Protein AF-A0A389MIM9-F1 (afdb_monomer_lite)

Radius of gyration: 27.62 Å; chains: 1; bounding box: 98×42×46 Å

Structure (mmCIF, N/CA/C/O backbone):
data_AF-A0A389MIM9-F1
#
_entry.id   AF-A0A389MIM9-F1
#
loop_
_atom_site.group_PDB
_atom_site.id
_atom_site.type_symbol
_atom_site.label_atom_id
_atom_site.label_alt_id
_atom_site.label_comp_id
_atom_site.label_asym_id
_atom_site.label_entity_id
_atom_site.label_seq_id
_atom_site.pdbx_PDB_ins_code
_atom_site.Cartn_x
_atom_site.Cartn_y
_atom_site.Cartn_z
_atom_site.occupancy
_atom_site.B_iso_or_equiv
_atom_site.auth_seq_id
_atom_site.auth_comp_id
_atom_site.auth_asym_id
_atom_site.auth_atom_id
_atom_site.pdbx_PDB_model_num
ATOM 1 N N . MET A 1 1 ? -67.531 15.150 22.152 1.00 43.22 1 MET A N 1
ATOM 2 C CA . MET A 1 1 ? -66.129 14.840 22.525 1.00 43.22 1 MET A CA 1
ATOM 3 C C . MET A 1 1 ? -65.255 16.032 22.121 1.00 43.22 1 MET A C 1
ATOM 5 O O . MET A 1 1 ? -65.350 16.446 20.981 1.00 43.22 1 MET A O 1
ATOM 9 N N . ARG A 1 2 ? -64.751 16.816 23.093 1.00 49.06 2 ARG A N 1
ATOM 10 C CA . ARG A 1 2 ? -63.313 17.095 23.369 1.00 49.06 2 ARG A CA 1
ATOM 11 C C . ARG A 1 2 ? -62.490 17.463 22.113 1.00 49.06 2 ARG A C 1
ATOM 13 O O . ARG A 1 2 ? -62.348 16.626 21.241 1.00 49.06 2 ARG A O 1
ATOM 20 N N . ARG A 1 3 ? -62.088 18.744 21.978 1.00 48.28 3 ARG A N 1
ATOM 21 C CA . ARG A 1 3 ? -60.714 19.283 22.228 1.00 48.28 3 ARG A CA 1
ATOM 22 C C . ARG A 1 3 ? -59.686 18.731 21.228 1.00 48.28 3 ARG A C 1
ATOM 24 O O . ARG A 1 3 ? -59.613 17.530 21.079 1.00 48.28 3 ARG A O 1
ATOM 31 N N . SER A 1 4 ? -58.790 19.464 20.581 1.00 47.66 4 SER A N 1
ATOM 32 C CA . SER A 1 4 ? -58.301 20.848 20.605 1.00 47.66 4 SER A CA 1
ATOM 33 C C . SER A 1 4 ? -57.369 20.933 19.375 1.00 47.66 4 SER A C 1
ATOM 35 O O . SER A 1 4 ? -56.770 19.927 19.020 1.00 47.66 4 SER A O 1
ATOM 37 N N . ARG A 1 5 ? -57.382 22.015 18.587 1.00 58.19 5 ARG A N 1
ATOM 38 C CA . ARG A 1 5 ? -56.351 23.079 18.547 1.00 58.19 5 ARG A CA 1
ATOM 39 C C . ARG A 1 5 ? -54.903 22.573 18.372 1.00 58.19 5 ARG A C 1
ATOM 41 O O . ARG A 1 5 ? -54.497 21.695 19.119 1.00 58.19 5 ARG A O 1
ATOM 48 N N . ILE A 1 6 ? -54.137 23.345 17.58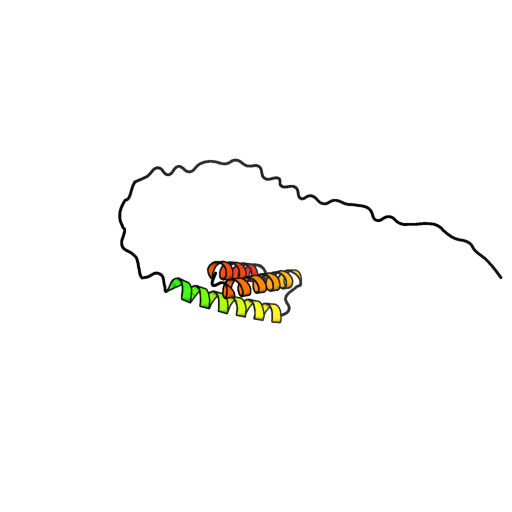3 1.00 56.41 6 ILE A N 1
ATOM 49 C CA . ILE A 1 6 ? -52.663 23.546 17.595 1.00 56.41 6 ILE A CA 1
ATOM 50 C C . ILE A 1 6 ? -51.951 22.819 16.438 1.00 56.41 6 ILE A C 1
ATOM 52 O O . ILE A 1 6 ? -52.181 21.639 16.249 1.00 56.41 6 ILE A O 1
ATOM 56 N N . GLU A 1 7 ? -51.049 23.397 15.640 1.00 49.69 7 GLU A N 1
ATOM 57 C CA . GLU A 1 7 ? -50.617 24.772 15.353 1.00 49.69 7 GLU A CA 1
ATOM 58 C C . GLU A 1 7 ? -49.694 24.740 14.110 1.00 49.69 7 GLU A C 1
ATOM 60 O O . GLU A 1 7 ? -49.066 23.729 13.820 1.00 49.69 7 GLU A O 1
ATOM 65 N N . ARG A 1 8 ? -49.629 25.886 13.418 1.00 51.69 8 ARG A N 1
ATOM 66 C CA . ARG A 1 8 ? -48.435 26.567 12.871 1.00 51.69 8 ARG A CA 1
ATOM 67 C C . ARG A 1 8 ? -47.317 25.761 12.171 1.00 51.69 8 ARG A C 1
ATOM 69 O O . ARG A 1 8 ? -46.493 25.143 12.823 1.00 51.69 8 ARG A O 1
ATOM 76 N N . ALA A 1 9 ? -47.206 26.031 10.864 1.00 51.19 9 ALA A N 1
ATOM 77 C CA . ALA A 1 9 ? -46.134 26.825 10.221 1.00 51.19 9 ALA A CA 1
ATOM 78 C C . ALA A 1 9 ? -44.663 26.295 10.217 1.00 51.19 9 ALA A C 1
ATOM 80 O O . ALA A 1 9 ? -44.292 25.434 11.003 1.00 51.19 9 ALA A O 1
ATOM 81 N N . PRO A 1 10 ? -43.828 26.780 9.269 1.00 56.22 10 PRO A N 1
ATOM 82 C CA . PRO A 1 10 ? -42.749 26.028 8.623 1.00 56.22 10 PRO A CA 1
ATOM 83 C C . PRO A 1 10 ? -41.376 26.212 9.283 1.00 56.22 10 PRO A C 1
ATOM 85 O O . PRO A 1 10 ? -41.140 27.190 9.989 1.00 56.22 10 PRO A O 1
ATOM 88 N N . ALA A 1 11 ? -40.429 25.335 8.944 1.00 55.56 11 ALA A N 1
ATOM 89 C CA . ALA A 1 11 ? -39.011 25.549 9.215 1.00 55.56 11 ALA A CA 1
ATOM 90 C C . ALA A 1 11 ? -38.218 25.739 7.902 1.00 55.56 11 ALA A C 1
ATOM 92 O O . ALA A 1 11 ? -38.207 24.833 7.065 1.00 55.56 11 ALA A O 1
ATOM 93 N N . PRO A 1 12 ? -37.538 26.885 7.714 1.00 59.69 12 PRO A N 1
ATOM 94 C CA . PRO A 1 12 ? -36.462 27.046 6.742 1.00 59.69 12 PRO A CA 1
ATOM 95 C C . PRO A 1 12 ? -35.143 26.490 7.304 1.00 59.69 12 PRO A C 1
ATOM 97 O O . PRO A 1 12 ? -34.789 26.748 8.455 1.00 59.69 12 PRO A O 1
ATOM 100 N N . PHE A 1 13 ? -34.388 25.755 6.484 1.00 53.31 13 PHE A N 1
ATOM 101 C CA . PHE A 1 13 ? -33.014 25.370 6.818 1.00 53.31 13 PHE A CA 1
ATOM 102 C C . PHE A 1 13 ? -32.051 26.545 6.572 1.00 53.31 13 PHE A C 1
ATOM 104 O O . PHE A 1 13 ? -32.070 27.125 5.483 1.00 53.31 13 PHE A O 1
ATOM 111 N N . PRO A 1 14 ? -31.200 26.904 7.550 1.00 58.06 14 PRO A N 1
ATOM 112 C CA . PRO A 1 14 ? -30.233 27.983 7.415 1.00 58.06 14 PRO A CA 1
ATOM 113 C C . PRO A 1 14 ? -28.902 27.527 6.794 1.00 58.06 14 PRO A C 1
ATOM 115 O O . PRO A 1 14 ? -28.435 26.406 6.987 1.00 58.06 14 PRO A O 1
ATOM 118 N N . LEU A 1 15 ? -28.270 28.477 6.103 1.00 51.84 15 LEU A N 1
ATOM 119 C CA . LEU A 1 15 ? -26.890 28.479 5.615 1.00 51.84 15 LEU A CA 1
ATOM 120 C C . LEU A 1 15 ? -25.879 28.609 6.777 1.00 51.84 15 LEU A C 1
ATOM 122 O O . LEU A 1 15 ? -26.029 29.481 7.633 1.00 51.84 15 LEU A O 1
ATOM 126 N N . ARG A 1 16 ? -24.796 27.818 6.765 1.00 53.00 16 ARG A N 1
ATOM 127 C CA . ARG A 1 16 ? -23.514 28.070 7.472 1.00 53.00 16 ARG A CA 1
ATOM 128 C C . ARG A 1 16 ? -22.480 27.093 6.894 1.00 53.00 16 ARG A C 1
ATOM 130 O O . ARG A 1 16 ? -22.746 25.905 6.863 1.00 53.00 16 ARG A O 1
ATOM 137 N N . GLY A 1 17 ? -21.336 27.474 6.330 1.00 41.75 17 GLY A N 1
ATOM 138 C CA . GLY A 1 17 ? -20.420 28.551 6.697 1.00 41.75 17 GLY A CA 1
ATOM 139 C C . GLY A 1 17 ? -19.201 27.914 7.374 1.00 41.75 17 GLY A C 1
ATOM 140 O O . GLY A 1 17 ? -19.245 27.662 8.572 1.00 41.75 17 GLY A O 1
ATOM 141 N N . GLY A 1 18 ? -18.141 27.622 6.611 1.00 44.91 18 GLY A N 1
ATOM 142 C CA . GLY A 1 18 ? -16.931 26.958 7.114 1.00 44.91 18 GLY A CA 1
ATOM 143 C C . GLY A 1 18 ? -15.733 27.123 6.178 1.00 44.91 18 GLY A C 1
ATOM 144 O O . GLY A 1 18 ? -15.294 26.163 5.557 1.00 44.91 18 GLY A O 1
ATOM 145 N N . GLY A 1 19 ? -15.232 28.355 6.047 1.00 43.44 19 GLY A N 1
ATOM 146 C CA . GLY A 1 19 ? -13.956 28.645 5.390 1.00 43.44 19 GLY A CA 1
ATOM 147 C C . GLY A 1 19 ? -12.776 28.256 6.284 1.00 43.44 19 GLY A C 1
ATOM 148 O O . GLY A 1 19 ? -12.770 28.555 7.477 1.00 43.44 19 GLY A O 1
ATOM 149 N N . TRP A 1 20 ? -11.783 27.581 5.708 1.00 42.84 20 TRP A N 1
ATOM 150 C CA . TRP A 1 20 ? -10.525 27.247 6.376 1.00 42.84 20 TRP A CA 1
ATOM 151 C C . TRP A 1 20 ? -9.578 28.462 6.395 1.00 42.84 20 TRP A C 1
ATOM 153 O O . TRP A 1 20 ? -9.380 29.090 5.353 1.00 42.84 20 TRP A O 1
ATOM 163 N N . PRO A 1 21 ? -8.959 28.807 7.538 1.00 52.16 21 PRO A N 1
ATOM 164 C CA . PRO A 1 21 ? -7.976 29.881 7.601 1.00 52.16 21 PRO A CA 1
ATOM 165 C C . PRO A 1 21 ? -6.593 29.399 7.135 1.00 52.16 21 PRO A C 1
ATOM 167 O O . PRO A 1 21 ? -5.833 28.806 7.898 1.00 52.16 21 PRO A O 1
ATOM 170 N N . SER A 1 22 ? -6.219 29.730 5.898 1.00 50.16 22 SER A N 1
ATOM 171 C CA . SER A 1 22 ? -4.831 29.635 5.424 1.00 50.16 22 SER A CA 1
ATOM 172 C C . SER A 1 22 ? -4.009 30.802 5.974 1.00 50.16 22 SER A C 1
ATOM 174 O O . SER A 1 22 ? -3.853 31.845 5.344 1.00 50.16 22 SER A O 1
ATOM 176 N N . ARG A 1 23 ? -3.484 30.626 7.188 1.00 48.53 23 ARG A N 1
ATOM 177 C CA . ARG A 1 23 ? -2.429 31.466 7.763 1.00 48.53 23 ARG A CA 1
ATOM 178 C C . ARG A 1 23 ? -1.133 30.667 7.767 1.00 48.53 23 ARG A C 1
ATOM 180 O O . ARG A 1 23 ? -0.942 29.853 8.659 1.00 48.53 23 ARG A O 1
ATOM 187 N N . GLN A 1 24 ? -0.222 30.958 6.843 1.00 47.78 24 GLN A N 1
ATOM 188 C CA . GLN A 1 24 ? 1.206 30.720 7.064 1.00 47.78 24 GLN A CA 1
ATOM 189 C C . GLN A 1 24 ? 2.007 31.924 6.562 1.00 47.78 24 GLN A C 1
ATOM 191 O O . GLN A 1 24 ? 1.927 32.328 5.406 1.00 47.78 24 GLN A O 1
ATOM 196 N N . ARG A 1 25 ? 2.718 32.533 7.511 1.00 46.72 25 ARG A N 1
ATOM 197 C CA . ARG A 1 25 ? 3.648 33.654 7.389 1.00 46.72 25 ARG A CA 1
ATOM 198 C C . ARG A 1 25 ? 4.957 33.180 8.022 1.00 46.72 25 ARG A C 1
ATOM 200 O O . ARG A 1 25 ? 4.920 32.716 9.156 1.00 46.72 25 ARG A O 1
ATOM 207 N N . GLY A 1 26 ? 6.068 33.373 7.316 1.00 42.28 26 GLY A N 1
ATOM 208 C CA . GLY A 1 26 ? 7.457 33.193 7.774 1.00 42.28 26 GLY A CA 1
ATOM 209 C C . GLY A 1 26 ? 8.303 32.738 6.579 1.00 42.28 26 GLY A C 1
ATOM 210 O O . GLY A 1 26 ? 8.049 31.661 6.066 1.00 42.28 26 GLY A O 1
ATOM 211 N N . SER A 1 27 ? 9.135 33.550 5.915 1.00 43.84 27 SER A N 1
ATOM 212 C CA . SER A 1 27 ? 10.318 34.327 6.343 1.00 43.84 27 SER A CA 1
ATOM 213 C C . SER A 1 27 ? 11.414 33.466 6.980 1.00 43.84 27 SER A C 1
ATOM 215 O O . SER A 1 27 ? 11.291 33.103 8.144 1.00 43.84 27 SER A O 1
ATOM 217 N N . GLY A 1 28 ? 12.511 33.217 6.248 1.00 38.00 28 GLY A N 1
ATOM 218 C CA . GLY A 1 28 ? 13.737 32.651 6.827 1.00 38.00 28 GLY A CA 1
ATOM 219 C C . GLY A 1 28 ? 14.778 32.108 5.839 1.00 38.00 28 GLY A C 1
ATOM 220 O O . GLY A 1 28 ? 14.772 30.929 5.533 1.00 38.00 28 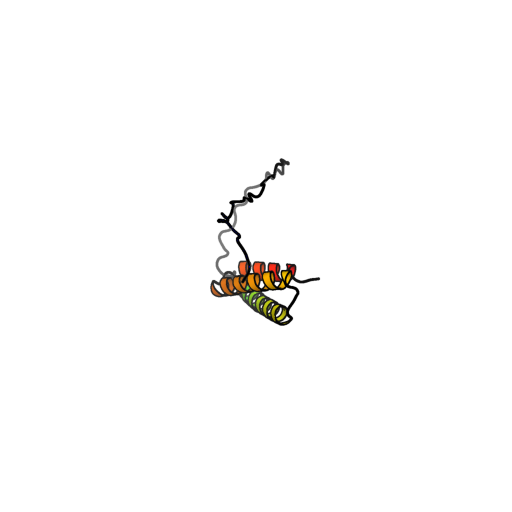GLY A O 1
ATOM 221 N N . ALA A 1 29 ? 15.683 32.990 5.407 1.00 41.28 29 ALA A N 1
ATOM 222 C CA . ALA A 1 29 ? 17.132 32.793 5.243 1.00 41.28 29 ALA A CA 1
ATOM 223 C C . ALA A 1 29 ? 17.727 31.584 4.464 1.00 41.28 29 ALA A C 1
ATOM 225 O O . ALA A 1 29 ? 17.784 30.458 4.935 1.00 41.28 29 ALA A O 1
ATOM 226 N N . ALA A 1 30 ? 18.369 31.941 3.343 1.00 43.75 30 ALA A N 1
ATOM 227 C CA . ALA A 1 30 ? 19.759 31.629 2.977 1.00 43.75 30 ALA A CA 1
ATOM 228 C C . ALA A 1 30 ? 20.266 30.168 2.988 1.00 43.75 30 ALA A C 1
ATOM 230 O O . ALA A 1 30 ? 20.626 29.633 4.030 1.00 43.75 30 ALA A O 1
ATOM 231 N N . LEU A 1 31 ? 20.595 29.650 1.794 1.00 48.12 31 LEU A N 1
ATOM 232 C CA . LEU A 1 31 ? 21.906 29.018 1.602 1.00 48.12 31 LEU A CA 1
ATOM 233 C C . LEU A 1 31 ? 22.434 29.176 0.168 1.00 48.12 31 LEU A C 1
ATOM 235 O O . LEU A 1 31 ? 22.014 28.518 -0.779 1.00 48.12 31 LEU A O 1
ATOM 239 N N . SER A 1 32 ? 23.426 30.054 0.066 1.00 47.94 32 SER A N 1
ATOM 240 C CA . SER A 1 32 ? 24.407 30.166 -1.008 1.00 47.94 32 SER A CA 1
ATOM 241 C C . SER A 1 32 ? 25.068 28.820 -1.333 1.00 47.94 32 SER A C 1
ATOM 243 O O . SER A 1 32 ? 25.729 28.243 -0.472 1.00 47.94 32 SER A O 1
ATOM 245 N N . ARG A 1 33 ? 25.029 28.394 -2.602 1.00 46.94 33 ARG A N 1
ATOM 246 C CA . ARG A 1 33 ? 26.050 27.507 -3.189 1.00 46.94 33 ARG A CA 1
ATOM 247 C C . ARG A 1 33 ? 26.479 28.034 -4.556 1.00 46.94 33 ARG A C 1
ATOM 249 O O . ARG A 1 33 ? 25.951 27.673 -5.599 1.00 46.94 33 ARG A O 1
ATOM 256 N N . ARG A 1 34 ? 27.476 28.919 -4.519 1.00 53.59 34 ARG A N 1
ATOM 257 C CA . ARG A 1 34 ? 28.417 29.136 -5.622 1.00 53.59 34 ARG A CA 1
ATOM 258 C C . ARG A 1 34 ? 29.172 27.829 -5.861 1.00 53.59 34 ARG A C 1
ATOM 260 O O . ARG A 1 34 ? 29.775 27.322 -4.921 1.00 53.59 34 ARG A O 1
ATOM 267 N N . GLY A 1 35 ? 29.235 27.350 -7.101 1.00 46.06 35 GLY A N 1
ATOM 268 C CA . GLY A 1 35 ? 30.294 26.412 -7.456 1.00 46.06 35 GLY A CA 1
ATOM 269 C C . GLY A 1 35 ? 30.055 25.512 -8.658 1.00 46.06 35 GLY A C 1
ATOM 270 O O . GLY A 1 35 ? 29.476 24.449 -8.517 1.00 46.06 35 GLY A O 1
ATOM 271 N N . LYS A 1 36 ? 30.737 25.894 -9.742 1.00 49.78 36 LYS A N 1
ATOM 272 C CA . LYS A 1 36 ? 31.474 25.021 -10.670 1.00 49.78 36 LYS A CA 1
ATOM 273 C C . LYS A 1 36 ? 30.666 24.358 -11.788 1.00 49.78 36 LYS A C 1
ATOM 275 O O . LYS A 1 36 ? 29.922 23.407 -11.604 1.00 49.78 36 LYS A O 1
ATOM 280 N N . LYS A 1 37 ? 30.944 24.860 -12.994 1.00 52.56 37 LYS A N 1
ATOM 281 C CA . LYS A 1 37 ? 30.771 24.153 -14.259 1.00 52.56 37 LYS A CA 1
ATOM 282 C C . LYS A 1 37 ? 31.441 22.778 -14.158 1.00 52.56 37 LYS A C 1
ATOM 284 O O . LYS A 1 37 ? 32.629 22.714 -13.851 1.00 52.56 37 LYS A O 1
ATOM 289 N N . ALA A 1 38 ? 30.702 21.728 -14.478 1.00 51.59 38 ALA A N 1
ATOM 290 C CA . ALA A 1 38 ? 31.249 20.449 -14.897 1.00 51.59 38 ALA A CA 1
ATOM 291 C C . ALA A 1 38 ? 30.433 20.005 -16.116 1.00 51.59 38 ALA A C 1
ATOM 293 O O . ALA A 1 38 ? 29.302 19.548 -15.998 1.00 51.59 38 ALA A O 1
ATOM 294 N N . ALA A 1 39 ? 30.992 20.264 -17.298 1.00 54.69 39 ALA A N 1
ATOM 295 C CA . ALA A 1 39 ? 30.709 19.458 -18.477 1.00 54.69 39 ALA A CA 1
ATOM 296 C C . ALA A 1 39 ? 31.297 18.046 -18.259 1.00 54.69 39 ALA A C 1
ATOM 298 O O . ALA A 1 39 ? 32.165 17.903 -17.398 1.00 54.69 39 ALA A O 1
ATOM 299 N N . VAL A 1 40 ? 30.881 17.079 -19.095 1.00 54.41 40 VAL A N 1
ATOM 300 C CA . VAL A 1 40 ? 31.102 15.607 -19.044 1.00 54.41 40 VAL A CA 1
ATOM 301 C C . VAL A 1 40 ? 29.911 14.906 -18.353 1.00 54.41 40 VAL A C 1
ATOM 303 O O . VAL A 1 40 ? 29.625 15.204 -17.206 1.00 54.41 40 VAL A O 1
ATOM 306 N N . ALA A 1 41 ? 29.118 14.013 -18.961 1.00 49.72 41 ALA A N 1
ATOM 307 C CA . ALA A 1 41 ? 29.289 13.175 -20.147 1.00 49.72 41 ALA A CA 1
ATOM 308 C C . ALA A 1 41 ? 27.936 12.895 -20.841 1.00 49.72 41 ALA A C 1
ATOM 310 O O . ALA A 1 41 ? 26.964 12.531 -20.184 1.00 49.72 41 ALA A O 1
ATOM 311 N N . LEU A 1 42 ? 27.894 12.974 -22.176 1.00 56.38 42 LEU A N 1
ATOM 312 C CA . LEU A 1 42 ? 26.972 12.166 -22.980 1.00 56.38 42 LEU A CA 1
ATOM 313 C C . LEU A 1 42 ? 27.619 10.781 -23.135 1.00 56.38 42 LEU A C 1
ATOM 315 O O . LEU A 1 42 ? 28.548 10.671 -23.928 1.00 56.38 42 LEU A O 1
ATOM 319 N N . ALA A 1 43 ? 27.178 9.773 -22.373 1.00 56.16 43 ALA A N 1
ATOM 320 C CA . ALA A 1 43 ? 27.288 8.340 -22.712 1.00 56.16 43 ALA A CA 1
ATOM 321 C C . ALA A 1 43 ? 26.783 7.442 -21.562 1.00 56.16 43 ALA A C 1
ATOM 323 O O . ALA A 1 43 ? 27.574 6.759 -20.923 1.00 56.16 43 ALA A O 1
ATOM 324 N N . THR A 1 44 ? 25.473 7.406 -21.307 1.00 56.53 44 THR A N 1
ATOM 325 C CA . THR A 1 44 ? 24.833 6.323 -20.526 1.00 56.53 44 THR A CA 1
ATOM 326 C C . THR A 1 44 ? 23.392 6.088 -20.998 1.00 56.53 44 THR A C 1
ATOM 328 O O . THR A 1 44 ? 22.440 6.114 -20.224 1.00 56.53 44 THR A O 1
ATOM 331 N N . LEU A 1 45 ? 23.200 5.857 -22.298 1.0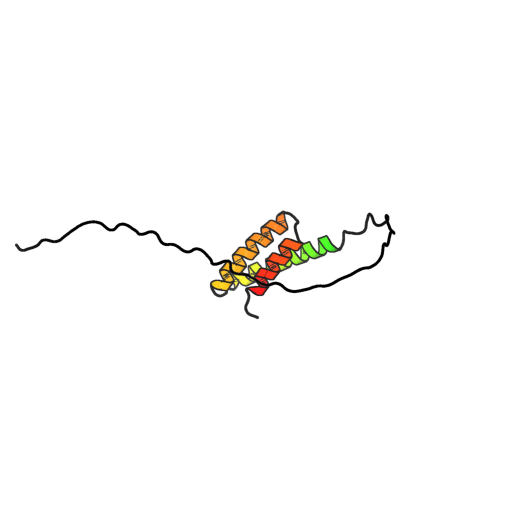0 57.44 45 LEU A N 1
ATOM 332 C CA . LEU A 1 45 ? 22.002 5.148 -22.756 1.00 57.44 45 LEU A CA 1
ATOM 333 C C . LEU A 1 45 ? 22.234 3.650 -22.482 1.00 57.44 45 LEU A C 1
ATOM 335 O O . LEU A 1 45 ? 23.285 3.150 -22.865 1.00 57.44 45 LEU A O 1
ATOM 339 N N . LEU A 1 46 ? 21.252 2.967 -21.871 1.00 54.31 46 LEU A N 1
ATOM 340 C CA . LEU A 1 46 ? 21.078 1.494 -21.797 1.00 54.31 46 LEU A CA 1
ATOM 341 C C . LEU A 1 46 ? 21.416 0.721 -20.496 1.00 54.31 46 LEU A C 1
ATOM 343 O O . LEU A 1 46 ? 21.806 -0.436 -20.595 1.00 54.31 46 LEU A O 1
ATOM 347 N N . LEU A 1 47 ? 21.177 1.246 -19.282 1.00 50.25 47 LEU A N 1
ATOM 348 C CA . LEU A 1 47 ? 21.151 0.379 -18.071 1.00 50.25 47 LEU A CA 1
ATOM 349 C C . LEU A 1 47 ? 20.050 0.671 -17.020 1.00 50.25 47 LEU A C 1
ATOM 351 O O . LEU A 1 47 ? 20.086 0.116 -15.927 1.00 50.25 47 LEU A O 1
ATOM 355 N N .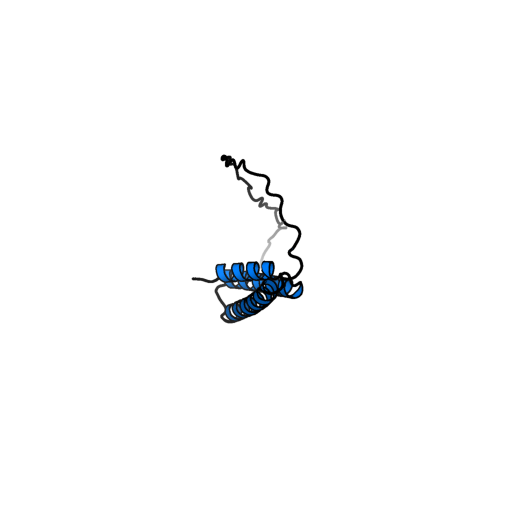 ALA A 1 48 ? 19.035 1.485 -17.318 1.00 53.56 48 ALA A N 1
ATOM 356 C CA . ALA A 1 48 ? 18.036 1.914 -16.324 1.00 53.56 48 ALA A CA 1
ATOM 357 C C . ALA A 1 48 ? 16.835 0.955 -16.130 1.00 53.56 48 ALA A C 1
ATOM 359 O O . ALA A 1 48 ? 15.725 1.411 -15.879 1.00 53.56 48 ALA A O 1
ATOM 360 N N . THR A 1 49 ? 17.014 -0.364 -16.260 1.00 54.66 49 THR A N 1
ATOM 361 C CA . THR A 1 49 ? 15.918 -1.340 -16.081 1.00 54.66 49 THR A CA 1
ATOM 362 C C . THR A 1 49 ? 15.785 -2.011 -14.703 1.00 54.66 49 THR A C 1
ATOM 364 O O . THR A 1 49 ? 14.688 -2.504 -14.450 1.00 54.66 49 THR A O 1
ATOM 367 N N . PRO A 1 50 ? 16.793 -2.089 -13.801 1.00 57.38 50 PRO A N 1
ATOM 368 C CA . PRO A 1 50 ? 16.621 -2.895 -12.590 1.00 57.38 50 PRO A CA 1
ATOM 369 C C . PRO A 1 50 ? 15.713 -2.233 -11.542 1.00 57.38 50 PRO A C 1
ATOM 371 O O . PRO A 1 50 ? 14.961 -2.940 -10.889 1.00 57.38 50 PRO A O 1
ATOM 374 N N . ALA A 1 51 ? 15.698 -0.898 -11.436 1.00 61.69 51 ALA A N 1
ATOM 375 C CA . ALA A 1 51 ? 14.889 -0.206 -10.424 1.00 61.69 51 ALA A CA 1
ATOM 376 C C . ALA A 1 51 ? 13.375 -0.404 -10.635 1.00 61.69 51 ALA A C 1
ATOM 378 O O . ALA A 1 51 ? 12.665 -0.804 -9.722 1.00 61.69 51 ALA A O 1
ATOM 379 N N . LEU A 1 52 ? 12.899 -0.257 -11.876 1.00 60.59 52 LEU A N 1
ATOM 380 C CA . LEU A 1 52 ? 11.466 -0.298 -12.188 1.00 60.59 52 LEU A CA 1
ATOM 381 C C . LEU A 1 52 ? 10.810 -1.661 -11.877 1.00 60.59 52 LEU A C 1
ATOM 383 O O . LEU A 1 52 ? 9.632 -1.735 -11.529 1.00 60.59 52 LEU A O 1
ATOM 387 N N . ALA A 1 53 ? 11.554 -2.761 -12.035 1.00 70.69 53 ALA A N 1
ATOM 388 C CA . ALA A 1 53 ? 11.044 -4.101 -11.751 1.00 70.69 53 ALA A CA 1
ATOM 389 C C . ALA A 1 53 ? 10.948 -4.372 -10.241 1.00 70.69 53 ALA A C 1
ATOM 391 O O . ALA A 1 53 ? 9.977 -4.994 -9.800 1.00 70.69 53 ALA A O 1
ATOM 392 N N . ASP A 1 54 ? 11.918 -3.882 -9.467 1.00 80.44 54 ASP A N 1
ATOM 393 C CA . ASP A 1 54 ? 11.889 -3.940 -8.005 1.00 80.44 54 ASP A CA 1
ATOM 394 C C . ASP A 1 54 ? 10.738 -3.090 -7.444 1.00 80.44 54 ASP A C 1
ATOM 396 O O . ASP A 1 54 ? 9.967 -3.574 -6.612 1.00 80.44 54 ASP A O 1
ATOM 400 N N . ASP A 1 55 ? 10.528 -1.878 -7.970 1.00 88.00 55 ASP A N 1
ATOM 401 C CA . ASP A 1 55 ? 9.436 -0.994 -7.540 1.00 88.00 55 ASP A CA 1
ATOM 402 C C . ASP A 1 55 ? 8.056 -1.602 -7.840 1.00 88.00 55 ASP A C 1
ATOM 404 O O . ASP A 1 55 ? 7.147 -1.563 -7.004 1.00 88.00 55 ASP A O 1
ATOM 408 N N . LYS A 1 56 ? 7.908 -2.273 -8.991 1.00 91.69 56 LYS A N 1
ATOM 409 C CA . LYS A 1 56 ? 6.694 -3.030 -9.329 1.00 91.69 56 LYS A CA 1
ATOM 410 C C . LYS A 1 56 ? 6.396 -4.137 -8.320 1.00 91.69 56 LYS A C 1
ATOM 412 O O . LYS A 1 56 ? 5.242 -4.300 -7.908 1.00 91.69 56 LYS A O 1
ATOM 417 N N . ALA A 1 57 ? 7.407 -4.924 -7.954 1.00 93.50 57 ALA A N 1
ATOM 418 C CA . ALA A 1 57 ? 7.250 -6.008 -6.990 1.00 93.50 57 ALA A CA 1
ATOM 419 C C . ALA A 1 57 ? 6.912 -5.459 -5.595 1.00 93.50 57 ALA A C 1
ATOM 421 O O . ALA A 1 57 ? 5.965 -5.932 -4.963 1.00 93.50 57 ALA A O 1
ATOM 422 N N . ALA A 1 58 ? 7.610 -4.407 -5.162 1.00 94.44 58 ALA A N 1
ATOM 423 C CA . ALA A 1 58 ? 7.383 -3.746 -3.882 1.00 94.44 58 ALA A CA 1
ATOM 424 C C . ALA A 1 58 ? 5.984 -3.106 -3.787 1.00 94.44 58 ALA A C 1
ATOM 426 O O . ALA A 1 58 ? 5.316 -3.221 -2.756 1.00 94.44 58 ALA A O 1
ATOM 427 N N . CYS A 1 59 ? 5.500 -2.491 -4.870 1.00 95.94 59 CYS A N 1
ATOM 428 C CA . CYS A 1 59 ? 4.134 -1.980 -4.978 1.00 95.94 59 CYS A CA 1
ATOM 429 C C . CYS A 1 59 ? 3.100 -3.112 -4.828 1.00 95.94 59 CYS A C 1
ATOM 431 O O . CYS A 1 59 ? 2.178 -3.011 -4.013 1.00 95.94 59 CYS A O 1
ATOM 433 N N . ALA A 1 60 ? 3.273 -4.227 -5.550 1.00 96.56 60 ALA A N 1
ATOM 434 C CA . ALA A 1 60 ? 2.364 -5.373 -5.480 1.00 96.56 60 ALA A CA 1
ATOM 435 C C . ALA A 1 60 ? 2.322 -6.009 -4.078 1.00 96.56 60 ALA A C 1
ATOM 437 O O . ALA A 1 60 ? 1.243 -6.318 -3.563 1.00 96.56 60 ALA A O 1
ATOM 438 N N . GLU A 1 61 ? 3.484 -6.164 -3.440 1.00 96.75 61 GLU A N 1
ATOM 439 C CA . GLU A 1 61 ? 3.589 -6.647 -2.062 1.00 96.75 61 GLU A CA 1
ATOM 440 C C . GLU A 1 61 ? 2.904 -5.681 -1.084 1.00 96.75 61 GLU A C 1
ATOM 442 O O . GLU A 1 61 ? 2.103 -6.094 -0.239 1.00 96.75 61 GLU A O 1
ATOM 447 N N . GLY A 1 62 ? 3.150 -4.378 -1.245 1.00 96.25 62 GLY A N 1
ATOM 448 C CA . GLY A 1 62 ? 2.519 -3.322 -0.464 1.00 96.25 62 GLY A CA 1
ATOM 449 C C . GLY A 1 62 ? 0.994 -3.361 -0.540 1.00 96.25 62 GLY A C 1
ATOM 450 O O . GLY A 1 62 ? 0.328 -3.320 0.493 1.00 96.25 62 GLY A O 1
ATOM 451 N N . ILE A 1 63 ? 0.430 -3.523 -1.738 1.00 97.00 63 ILE A N 1
ATOM 452 C CA . ILE A 1 63 ? -1.014 -3.700 -1.952 1.00 97.00 63 ILE A CA 1
ATOM 453 C C . ILE A 1 63 ? -1.534 -4.942 -1.219 1.00 97.00 63 ILE A C 1
ATOM 455 O O . ILE A 1 63 ? -2.589 -4.884 -0.581 1.00 97.00 63 ILE A O 1
ATOM 459 N N . GLY A 1 64 ? -0.793 -6.053 -1.265 1.00 97.62 64 GLY A N 1
ATOM 460 C CA . GLY A 1 64 ? -1.113 -7.268 -0.514 1.00 97.62 64 GLY A CA 1
ATOM 461 C C . GLY A 1 64 ? -1.199 -7.020 0.995 1.00 97.62 64 GLY A C 1
ATOM 462 O O . GLY A 1 64 ? -2.177 -7.421 1.629 1.00 97.62 64 GLY A O 1
ATOM 463 N N . MET A 1 65 ? -0.235 -6.282 1.554 1.00 97.06 65 MET A N 1
ATOM 464 C CA . MET A 1 65 ? -0.252 -5.867 2.961 1.00 97.06 65 MET A CA 1
ATOM 465 C C . MET A 1 65 ? -1.483 -5.013 3.282 1.00 97.06 65 MET A C 1
ATOM 467 O O . MET A 1 65 ? -2.189 -5.311 4.243 1.00 97.06 65 MET A O 1
ATOM 471 N N . ILE A 1 66 ? -1.811 -4.013 2.456 1.00 96.38 66 ILE A N 1
ATOM 472 C CA . ILE A 1 66 ? -2.985 -3.156 2.694 1.00 96.38 66 ILE A CA 1
ATOM 473 C C . ILE A 1 66 ? -4.274 -3.984 2.698 1.00 96.38 66 ILE A C 1
ATOM 475 O O . ILE A 1 66 ? -5.130 -3.791 3.562 1.00 96.38 66 ILE A O 1
ATOM 479 N N . LYS A 1 67 ? -4.420 -4.925 1.756 1.00 97.19 67 LYS A N 1
ATOM 480 C CA . LYS A 1 67 ? -5.578 -5.833 1.699 1.00 97.19 67 LYS A CA 1
ATOM 481 C C . LYS A 1 67 ? -5.673 -6.696 2.957 1.00 97.19 67 LYS A C 1
ATOM 483 O O . LYS A 1 67 ? -6.765 -6.833 3.509 1.00 97.19 67 LYS A O 1
ATOM 488 N N . ALA A 1 68 ? -4.546 -7.231 3.427 1.00 96.81 68 ALA A N 1
ATOM 489 C CA . ALA A 1 68 ? -4.489 -8.015 4.656 1.00 96.81 68 ALA A CA 1
ATOM 490 C C . ALA A 1 68 ? -4.874 -7.179 5.886 1.00 96.81 68 ALA A C 1
ATOM 492 O O . ALA A 1 68 ? -5.663 -7.633 6.712 1.00 96.81 68 ALA A O 1
ATOM 493 N N . GLU A 1 69 ? -4.386 -5.944 5.984 1.00 94.56 69 GLU A N 1
ATOM 494 C CA . GLU A 1 69 ? -4.733 -5.041 7.080 1.00 94.56 69 GLU A CA 1
ATOM 495 C C . GLU A 1 69 ? -6.203 -4.635 7.045 1.00 94.56 69 GLU A C 1
ATOM 497 O O . GLU A 1 69 ? -6.861 -4.664 8.075 1.00 94.56 69 GLU A O 1
ATOM 502 N N . ILE A 1 70 ? -6.780 -4.356 5.874 1.00 95.62 70 ILE A N 1
ATOM 503 C CA . ILE A 1 70 ? -8.226 -4.108 5.757 1.00 95.62 70 ILE A CA 1
ATOM 504 C C . ILE A 1 70 ? -9.033 -5.330 6.214 1.00 95.62 70 ILE A C 1
ATOM 506 O O . ILE A 1 70 ? -10.038 -5.167 6.908 1.00 95.62 70 ILE A O 1
ATOM 510 N N . ALA A 1 71 ? -8.594 -6.544 5.865 1.00 96.12 71 ALA A N 1
ATOM 511 C CA . ALA A 1 71 ? -9.255 -7.782 6.276 1.00 96.12 71 ALA A CA 1
ATOM 512 C C . ALA A 1 71 ? -9.228 -8.004 7.800 1.00 96.12 71 ALA A C 1
ATOM 514 O O . ALA A 1 71 ? -10.119 -8.661 8.333 1.00 96.12 71 ALA A O 1
ATOM 515 N N . ARG A 1 72 ? -8.262 -7.409 8.515 1.00 92.81 72 ARG A N 1
ATOM 516 C CA . ARG A 1 72 ? -8.193 -7.414 9.988 1.00 92.81 72 ARG A CA 1
ATOM 517 C C . ARG A 1 72 ? -9.180 -6.448 10.655 1.00 92.81 72 ARG A C 1
ATOM 519 O O . ARG A 1 72 ? -9.230 -6.408 11.880 1.00 92.81 72 ARG A O 1
ATOM 526 N N . ALA A 1 73 ? -9.962 -5.694 9.877 1.00 88.94 73 ALA A N 1
ATOM 527 C CA . ALA A 1 73 ? -10.953 -4.728 10.355 1.00 88.94 73 ALA A CA 1
ATOM 528 C C . ALA A 1 73 ? -10.394 -3.745 11.416 1.00 88.94 73 ALA A C 1
ATOM 530 O O . ALA A 1 73 ? -10.872 -3.709 12.552 1.00 88.94 73 ALA A O 1
ATOM 531 N N . PRO A 1 74 ? -9.379 -2.931 11.064 1.00 87.25 74 PRO A N 1
ATOM 532 C CA . PRO A 1 74 ? -8.782 -1.966 11.975 1.00 87.25 74 PRO A CA 1
ATOM 533 C C . PRO A 1 74 ? -9.790 -0.865 12.315 1.00 87.25 74 PRO A C 1
ATOM 535 O O . PRO A 1 74 ? -10.808 -0.700 11.641 1.00 87.25 74 PRO A O 1
ATOM 538 N N . ALA A 1 75 ? -9.496 -0.080 13.354 1.00 87.94 75 ALA A N 1
ATOM 539 C CA . ALA A 1 75 ? -10.375 0.998 13.798 1.00 87.94 75 ALA A CA 1
ATOM 540 C C . ALA A 1 75 ? -10.774 1.934 12.637 1.00 87.94 75 ALA A C 1
ATOM 542 O O . ALA A 1 75 ? -9.953 2.252 11.773 1.00 87.94 75 ALA A O 1
ATOM 543 N N . GLU A 1 76 ? -12.021 2.418 12.654 1.00 80.69 76 GLU A N 1
ATOM 544 C CA . GLU A 1 76 ? -12.625 3.304 11.638 1.00 80.69 76 GLU A CA 1
ATOM 545 C C . GLU A 1 76 ? -11.684 4.367 11.024 1.00 80.69 76 GLU A C 1
ATOM 547 O O . GLU A 1 76 ? -11.601 4.437 9.791 1.00 80.69 76 GLU A O 1
ATOM 552 N N . PRO A 1 77 ? -10.912 5.161 11.802 1.00 85.69 77 PRO A N 1
ATOM 553 C CA . PRO A 1 77 ? -10.033 6.178 11.219 1.00 85.69 77 PRO A CA 1
ATOM 554 C C . PRO A 1 77 ? -8.867 5.603 10.398 1.00 85.69 77 PRO A C 1
ATOM 556 O O . PRO A 1 77 ? -8.375 6.278 9.491 1.00 85.69 77 PRO A O 1
ATOM 559 N N . ALA A 1 78 ? -8.411 4.385 10.700 1.00 91.38 78 ALA A N 1
ATOM 560 C CA . ALA A 1 78 ? -7.379 3.687 9.936 1.00 91.38 78 ALA A CA 1
ATOM 561 C C . ALA A 1 78 ? -7.989 2.987 8.716 1.00 91.38 78 ALA A C 1
ATOM 563 O O . ALA A 1 78 ? -7.470 3.116 7.610 1.00 91.38 78 ALA A O 1
ATOM 564 N N . LEU A 1 79 ? -9.142 2.334 8.880 1.00 94.25 79 LEU A N 1
ATOM 565 C CA . LEU A 1 79 ? -9.835 1.616 7.809 1.00 94.25 79 LEU A CA 1
ATOM 566 C C . LEU A 1 79 ? -10.163 2.525 6.614 1.00 94.25 79 LEU A C 1
ATOM 568 O O . LEU A 1 79 ? -9.914 2.147 5.466 1.00 94.25 79 LEU A O 1
ATOM 572 N N . GLY A 1 80 ? -10.664 3.740 6.860 1.00 94.69 80 GLY A N 1
ATOM 573 C CA . GLY A 1 80 ? -10.932 4.711 5.792 1.00 94.69 80 GLY A CA 1
ATOM 574 C C . GLY A 1 80 ? -9.670 5.118 5.019 1.00 94.69 80 GLY A C 1
ATOM 575 O O . GLY A 1 80 ? -9.688 5.198 3.788 1.00 94.69 80 GLY A O 1
ATOM 576 N N . LYS A 1 81 ? -8.550 5.316 5.729 1.00 94.19 81 LYS A N 1
ATOM 577 C CA . LYS A 1 81 ? -7.250 5.649 5.125 1.00 94.19 81 LYS A CA 1
ATOM 578 C C . LYS A 1 81 ? -6.687 4.482 4.317 1.00 94.19 81 LYS A C 1
ATOM 580 O O . LYS A 1 81 ? -6.258 4.700 3.190 1.00 94.19 81 LYS A O 1
ATOM 585 N N . LEU A 1 82 ? -6.766 3.257 4.838 1.00 96.31 82 LEU A N 1
ATOM 586 C CA . LEU A 1 82 ? -6.310 2.048 4.149 1.00 96.31 82 LEU A CA 1
ATOM 587 C C . LEU A 1 82 ? -7.096 1.793 2.861 1.00 96.31 82 LEU A C 1
ATOM 589 O O . LEU A 1 82 ? -6.493 1.546 1.825 1.00 96.31 82 LEU A O 1
ATOM 593 N N . LYS A 1 83 ? -8.431 1.921 2.879 1.00 96.38 83 LYS A N 1
ATOM 594 C CA . LYS A 1 83 ? -9.251 1.774 1.662 1.00 96.38 83 LYS A CA 1
ATOM 595 C C . LYS A 1 83 ? -8.919 2.826 0.606 1.00 96.38 83 LYS A C 1
ATOM 597 O O . LYS A 1 83 ? -8.897 2.514 -0.582 1.00 96.38 83 LYS A O 1
ATOM 602 N N . LYS A 1 84 ? -8.673 4.074 1.024 1.00 96.62 84 LYS A N 1
ATOM 603 C CA . LYS A 1 84 ? -8.258 5.143 0.107 1.00 96.62 84 LYS A CA 1
ATOM 604 C C . LYS A 1 84 ? -6.886 4.840 -0.494 1.00 96.62 84 LYS A C 1
ATOM 606 O O . LYS A 1 84 ? -6.755 4.901 -1.711 1.00 96.62 84 LYS A O 1
ATOM 611 N N . ALA A 1 85 ? -5.911 4.497 0.344 1.00 96.75 85 ALA A N 1
ATOM 612 C CA . ALA A 1 85 ? -4.562 4.147 -0.083 1.00 96.75 85 ALA A CA 1
ATOM 613 C C . ALA A 1 85 ? -4.561 2.942 -1.031 1.00 96.75 85 ALA A C 1
ATOM 615 O O . ALA A 1 85 ? -3.925 3.005 -2.075 1.00 96.75 85 ALA A O 1
ATOM 616 N N . LEU A 1 86 ? -5.358 1.907 -0.738 1.00 97.62 86 LEU A N 1
ATOM 617 C CA . LEU A 1 86 ? -5.536 0.751 -1.616 1.00 97.62 86 LEU A CA 1
ATOM 618 C C . LEU A 1 86 ? -6.020 1.167 -3.007 1.00 97.62 86 LEU A C 1
ATOM 620 O O . LEU A 1 86 ? -5.443 0.762 -4.008 1.00 97.62 86 LEU A O 1
ATOM 624 N N . ARG A 1 87 ? -7.054 2.014 -3.070 1.00 97.88 87 ARG A N 1
ATOM 625 C CA . ARG A 1 87 ? -7.618 2.459 -4.349 1.00 97.88 87 ARG A CA 1
ATOM 626 C C . ARG A 1 87 ? -6.654 3.313 -5.173 1.00 97.88 87 ARG A C 1
ATOM 628 O O . ARG A 1 87 ? -6.788 3.359 -6.389 1.00 97.88 87 ARG A O 1
ATOM 635 N N . VAL A 1 88 ? -5.760 4.054 -4.515 1.00 97.50 88 VAL A N 1
ATOM 636 C CA . VAL A 1 88 ? -4.691 4.803 -5.188 1.00 97.50 88 VAL A CA 1
ATOM 637 C C . VAL A 1 88 ? -3.641 3.819 -5.687 1.00 97.50 88 VAL A C 1
ATOM 639 O O . VAL A 1 88 ? -3.437 3.755 -6.887 1.00 97.50 88 VAL A O 1
ATOM 642 N N . ALA A 1 89 ? -3.091 2.976 -4.811 1.00 97.00 89 ALA A N 1
ATOM 643 C CA . ALA A 1 89 ? -2.060 2.006 -5.166 1.00 97.00 89 ALA A CA 1
ATOM 644 C C . ALA A 1 89 ? -2.477 1.081 -6.328 1.00 97.00 89 ALA A C 1
ATOM 646 O O . ALA A 1 89 ? -1.690 0.861 -7.237 1.00 97.00 89 ALA A O 1
ATOM 647 N N . GLU A 1 90 ? -3.724 0.592 -6.356 1.00 97.06 90 GLU A N 1
ATOM 648 C CA . GLU A 1 90 ? -4.234 -0.227 -7.470 1.00 97.06 90 GLU A CA 1
ATOM 649 C C . GLU A 1 90 ? -4.381 0.553 -8.788 1.00 97.06 90 GLU A C 1
ATOM 651 O O . GLU A 1 90 ? -4.228 -0.036 -9.857 1.00 97.06 90 GLU A O 1
ATOM 656 N N . ARG A 1 91 ? -4.664 1.864 -8.731 1.00 97.75 91 ARG A N 1
ATOM 657 C CA . ARG A 1 91 ? -4.695 2.724 -9.923 1.00 97.75 91 ARG A CA 1
ATOM 658 C C . ARG A 1 91 ? -3.281 2.944 -10.451 1.00 97.75 91 ARG A C 1
ATOM 660 O O . ARG A 1 91 ? -3.038 2.644 -11.613 1.00 97.75 91 ARG A O 1
ATOM 667 N N . GLU A 1 92 ? -2.362 3.374 -9.588 1.00 96.12 92 GLU A N 1
ATOM 668 C CA . GLU A 1 92 ? -0.980 3.670 -9.986 1.00 96.12 92 GLU A CA 1
ATOM 669 C C . GLU A 1 92 ? -0.260 2.400 -10.484 1.00 96.12 92 GLU A C 1
ATOM 671 O O . GLU A 1 92 ? 0.422 2.416 -11.505 1.00 96.12 92 GLU A O 1
ATOM 676 N N . GLN A 1 93 ? -0.518 1.240 -9.859 1.00 93.81 93 GLN A N 1
ATOM 677 C CA . GLN A 1 93 ? -0.029 -0.054 -10.352 1.00 93.81 93 GLN A CA 1
ATOM 678 C C . GLN A 1 93 ? -0.522 -0.371 -11.776 1.00 93.81 93 GLN A C 1
ATOM 680 O O . GLN A 1 93 ? 0.211 -0.984 -12.555 1.00 93.81 93 GLN A O 1
ATOM 685 N N . GLY A 1 94 ? -1.762 0.002 -12.109 1.00 93.31 94 GLY A N 1
ATOM 686 C CA . GLY A 1 94 ? -2.339 -0.169 -13.445 1.00 93.31 94 GLY A CA 1
ATOM 687 C C . GLY A 1 94 ? -1.792 0.822 -14.476 1.00 93.31 94 GLY A C 1
ATOM 688 O O . GLY A 1 94 ? -1.729 0.487 -15.658 1.00 93.31 94 GLY A O 1
ATOM 689 N N . GLU A 1 95 ? -1.368 2.002 -14.023 1.00 93.88 95 GLU A N 1
ATOM 690 C CA . GLU A 1 95 ? -0.741 3.057 -14.831 1.00 93.88 95 GLU A CA 1
ATOM 691 C C . GLU A 1 95 ? 0.786 2.878 -14.963 1.00 93.88 95 GLU A C 1
ATOM 693 O O . GLU A 1 95 ? 1.412 3.543 -15.779 1.00 93.88 95 GLU A O 1
ATOM 698 N N . ALA A 1 96 ? 1.366 1.902 -14.249 1.00 93.12 96 ALA A N 1
ATOM 699 C CA . ALA A 1 96 ? 2.807 1.637 -14.156 1.00 93.12 96 ALA A CA 1
ATOM 700 C C . ALA A 1 96 ? 3.631 2.775 -13.515 1.00 93.12 96 ALA A C 1
ATOM 702 O O . ALA A 1 96 ? 4.851 2.810 -13.677 1.00 93.12 96 ALA A O 1
ATOM 703 N N . GLU A 1 97 ? 2.964 3.626 -12.735 1.00 93.38 97 GLU A N 1
ATOM 704 C CA . GLU A 1 97 ? 3.537 4.684 -11.897 1.00 93.38 97 GLU A CA 1
ATOM 705 C C . GLU A 1 97 ? 3.858 4.073 -10.513 1.00 93.38 97 GLU A C 1
ATOM 707 O O . GLU A 1 97 ? 3.056 4.059 -9.571 1.00 93.38 97 GLU A O 1
ATOM 712 N N . TYR A 1 98 ? 4.986 3.358 -10.428 1.00 93.81 98 TYR A N 1
ATOM 713 C CA . TYR A 1 98 ? 5.288 2.512 -9.266 1.00 93.81 98 TYR A CA 1
ATOM 714 C C . TYR A 1 98 ? 5.774 3.308 -8.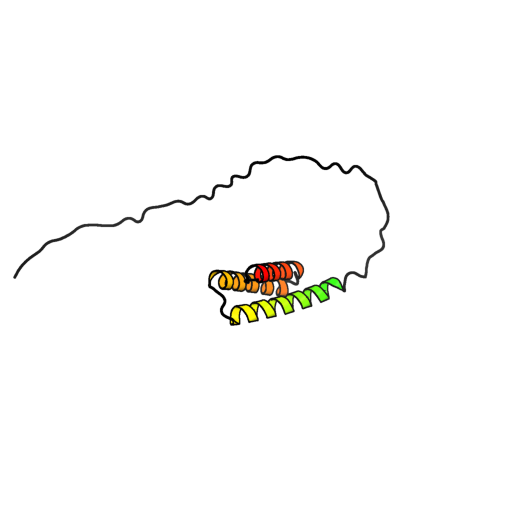051 1.00 93.81 98 TYR A C 1
ATOM 716 O O . TYR A 1 98 ? 5.525 2.888 -6.921 1.00 93.81 98 TYR A O 1
ATOM 724 N N . ASP A 1 99 ? 6.419 4.452 -8.245 1.00 91.94 99 ASP A N 1
ATOM 725 C CA . ASP A 1 99 ? 6.837 5.353 -7.174 1.00 91.94 99 ASP A CA 1
ATOM 726 C C . ASP A 1 99 ? 5.635 5.983 -6.457 1.00 91.94 99 ASP A C 1
ATOM 728 O O . ASP A 1 99 ? 5.562 5.954 -5.224 1.00 91.94 99 ASP A O 1
ATOM 732 N N . GLU A 1 100 ? 4.616 6.408 -7.198 1.00 92.56 100 GLU A N 1
ATOM 733 C CA . GLU A 1 100 ? 3.346 6.896 -6.662 1.00 92.56 100 GLU A CA 1
ATOM 734 C C . GLU A 1 100 ? 2.569 5.778 -5.957 1.00 92.56 100 GLU A C 1
ATOM 736 O O . GLU A 1 100 ? 1.937 5.997 -4.913 1.00 92.56 100 GLU A O 1
ATOM 741 N N . CYS A 1 101 ? 2.646 4.547 -6.475 1.00 97.38 101 CYS A N 1
ATOM 742 C CA . CYS A 1 101 ? 2.114 3.385 -5.770 1.00 97.38 101 CYS A CA 1
ATOM 743 C C . CYS A 1 101 ? 2.798 3.192 -4.407 1.00 97.38 101 CYS A C 1
ATOM 745 O O . CYS A 1 101 ? 2.122 2.972 -3.395 1.00 97.38 101 CYS A O 1
ATOM 747 N N . LEU A 1 102 ? 4.130 3.278 -4.353 1.00 96.69 102 LEU A N 1
ATOM 748 C CA . LEU A 1 102 ? 4.889 3.126 -3.112 1.00 96.69 102 LEU A CA 1
ATOM 749 C C . LEU A 1 102 ? 4.586 4.243 -2.110 1.00 96.69 102 LEU A C 1
ATOM 751 O O . LEU A 1 102 ? 4.488 3.967 -0.909 1.00 96.69 102 LEU A O 1
ATOM 755 N N . ASP A 1 103 ? 4.344 5.466 -2.578 1.00 97.19 103 ASP A N 1
ATOM 756 C CA . ASP A 1 103 ? 3.881 6.569 -1.737 1.00 97.19 103 ASP A CA 1
ATOM 757 C C . ASP A 1 103 ? 2.514 6.275 -1.108 1.00 97.19 103 ASP A C 1
ATOM 759 O O . ASP A 1 103 ? 2.332 6.451 0.107 1.00 97.19 103 ASP A O 1
ATOM 763 N N . ALA A 1 104 ? 1.575 5.730 -1.889 1.00 97.25 104 ALA A N 1
ATOM 764 C CA . ALA A 1 104 ? 0.272 5.298 -1.390 1.00 97.25 104 ALA A CA 1
ATOM 765 C C . ALA A 1 104 ? 0.389 4.139 -0.381 1.00 97.25 104 ALA A C 1
ATOM 767 O O . ALA A 1 104 ? -0.289 4.130 0.653 1.00 97.25 104 ALA A O 1
ATOM 768 N N . VAL A 1 105 ? 1.292 3.184 -0.622 1.00 97.12 105 VAL A N 1
ATOM 769 C CA . VAL A 1 105 ? 1.624 2.124 0.345 1.00 97.12 105 VAL A CA 1
ATOM 770 C C . VAL A 1 105 ? 2.231 2.714 1.621 1.00 97.12 105 VAL A C 1
ATOM 772 O O . VAL A 1 105 ? 1.901 2.280 2.729 1.00 97.12 105 VAL A O 1
ATOM 775 N N . GLY A 1 106 ? 3.080 3.732 1.500 1.00 96.75 106 GLY A N 1
ATOM 776 C CA . GLY A 1 106 ? 3.633 4.476 2.626 1.00 96.75 106 GLY A CA 1
ATOM 777 C C . GLY A 1 106 ? 2.552 5.168 3.459 1.00 96.75 106 GLY A C 1
ATOM 778 O O . GLY A 1 106 ? 2.583 5.092 4.689 1.00 96.75 106 GLY A O 1
ATOM 779 N N . ASP A 1 107 ? 1.568 5.795 2.812 1.00 95.81 107 ASP A N 1
ATOM 780 C CA . ASP A 1 107 ? 0.405 6.399 3.476 1.00 95.81 107 ASP A CA 1
ATOM 781 C C . ASP 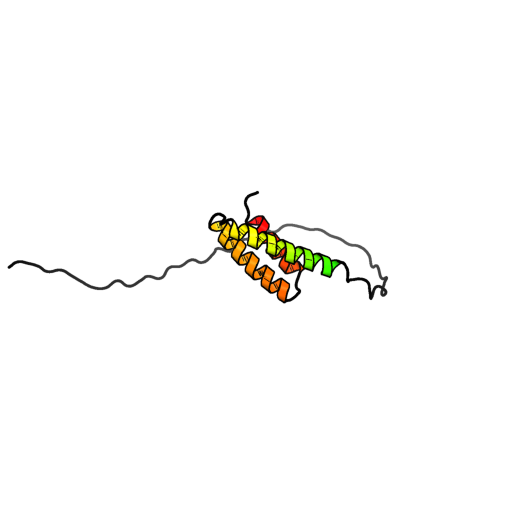A 1 107 ? -0.407 5.371 4.264 1.00 95.81 107 ASP A C 1
ATOM 783 O O . ASP A 1 107 ? -0.797 5.633 5.407 1.00 95.81 107 ASP A O 1
ATOM 787 N N . ALA A 1 108 ? -0.620 4.184 3.691 1.00 95.75 108 ALA A N 1
ATOM 788 C CA . ALA A 1 108 ? -1.281 3.090 4.388 1.00 95.75 108 ALA A CA 1
ATOM 789 C C . ALA A 1 108 ? -0.505 2.661 5.639 1.00 95.75 108 ALA A C 1
ATOM 791 O O . ALA A 1 108 ? -1.087 2.590 6.721 1.00 95.75 108 ALA A O 1
ATOM 792 N N . LYS A 1 109 ? 0.815 2.456 5.526 1.00 94.75 109 LYS A N 1
ATOM 793 C CA . LYS A 1 109 ? 1.677 2.091 6.666 1.00 94.75 109 LYS A CA 1
ATOM 794 C C . LYS A 1 109 ? 1.634 3.140 7.779 1.00 94.75 109 LYS A C 1
ATOM 796 O O . LYS A 1 109 ? 1.588 2.787 8.950 1.00 94.75 109 LYS A O 1
ATOM 801 N N . ARG A 1 110 ? 1.597 4.432 7.431 1.00 94.31 110 ARG A N 1
ATOM 802 C CA . ARG A 1 110 ? 1.473 5.541 8.400 1.00 94.31 110 ARG A CA 1
ATOM 803 C C . ARG A 1 110 ? 0.113 5.594 9.099 1.00 94.31 110 ARG A C 1
ATOM 805 O O . ARG A 1 110 ? 0.005 6.199 10.163 1.00 94.31 110 ARG A O 1
ATOM 812 N N . ALA A 1 111 ? -0.927 5.025 8.491 1.00 91.88 111 ALA A N 1
ATOM 813 C CA . ALA A 1 111 ? -2.264 4.967 9.069 1.00 91.88 111 ALA A CA 1
ATOM 814 C C . ALA A 1 111 ? -2.436 3.820 10.076 1.00 91.88 111 ALA A C 1
ATOM 816 O O . ALA A 1 111 ? -3.384 3.859 10.865 1.00 91.88 111 ALA A O 1
ATOM 817 N N . LEU A 1 112 ? -1.546 2.826 10.049 1.00 88.75 112 LEU A N 1
ATOM 818 C CA . LEU A 1 112 ? -1.542 1.722 10.999 1.00 88.75 112 LEU A CA 1
ATOM 819 C C . LEU A 1 112 ? -0.944 2.166 12.343 1.00 88.75 112 LEU A C 1
ATOM 821 O O . LEU A 1 112 ? -0.026 2.993 12.373 1.00 88.75 112 LEU A O 1
ATOM 825 N N . PRO A 1 113 ? -1.449 1.632 13.467 1.00 82.75 113 PRO A N 1
ATOM 826 C CA . PRO A 1 113 ? -0.759 1.759 14.744 1.00 82.75 113 PRO A CA 1
ATOM 827 C C . PRO A 1 113 ? 0.623 1.083 14.658 1.00 82.75 113 PRO A C 1
ATOM 829 O O . PRO A 1 113 ? 0.766 0.060 13.989 1.00 82.75 113 PRO A O 1
ATOM 832 N N . LYS A 1 114 ? 1.632 1.688 15.296 1.00 69.19 114 LYS A N 1
ATOM 833 C CA . LYS A 1 114 ? 3.000 1.148 15.377 1.00 69.19 114 LYS A CA 1
ATOM 834 C C . LYS A 1 114 ? 3.115 0.042 16.413 1.00 69.19 114 LYS A C 1
ATOM 836 O O . LYS A 1 114 ? 2.426 0.161 17.451 1.00 69.19 114 LYS A O 1
#

Secondary structure (DSSP, 8-state):
-----------PPPP------------------------------S---HHHHHHHHHHHHHHHHHHHHHHT---HHHHHHHHHHHHHHHHHHHHT-HHHHHHHHHHHHHHS--

Sequence (114 aa):
MRRSRIERAPAPFPLRGGGWPSRQRGSGAALSRRGKKAAVALATLLLATPALADDKAACAEGIGMIKAEIARAPAEPALGKLKKALRVAEREQGEAEYDECLDAVGDAKRALPK

pLDDT: mean 73.89, std 21.85, range [38.0, 97.88]

Foldseek 3Di:
DDDDDDDDDDDDDDDDDDDDDPDDDDDDDDDDDDDDDDDDDPDDDDDPPPVLVVLLVVLVVLLVVLVVVLVVVDDPQLNVLSVVLNVQSVVCSVVSVSVSSVVSSVSSVVSDDD